Protein AF-A0A498FZ79-F1 (afdb_monomer)

Nearest PDB structures (foldseek):
  5d80-assembly1_G  TM=4.689E-01  e=2.458E+00  Saccharomyces cerevisiae S288C
  5d80-assembly2_g  TM=4.135E-01  e=2.037E+00  Saccharomyces cerevisiae S288C

Radius of gyration: 19.8 Å; Cα contacts (8 Å, |Δi|>4): 56; chains: 1; bounding box: 57×58×36 Å

Solvent-accessible surface area (backbone atoms only — not comparable to full-atom values): 5736 Å² total; per-residue (Å²): 140,84,86,86,85,8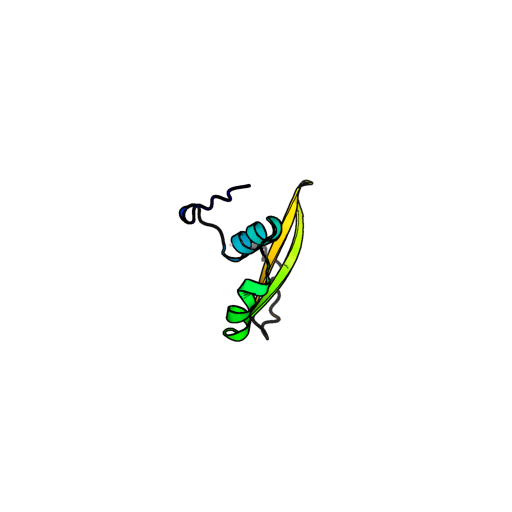5,69,84,84,75,71,74,57,71,40,62,51,50,14,53,42,43,70,74,67,49,72,72,72,80,48,47,71,55,41,76,75,39,74,43,48,76,50,76,49,73,50,72,58,96,90,44,76,43,57,38,41,46,82,41,51,70,92,60,84,75,68,89,64,83,75,82,70,76,80,78,79,81,81,83,80,82,85,134

Secondary structure (DSSP, 8-state):
-------GGG---HHHHHHHHHHTT--GGGGHHHHHHSSEEEEEEEEEETTEEEEEEEEEETT---------------------

Mean predicted aligned error: 10.96 Å

Foldseek 3Di:
DDDDDDDVVVDDDPQVVVQVVVVVPDDPCVCVVVVVVFQWDWDWDWDADPNDIGITIDIGHPPCPVDPPPPPVPPPPPDDDDDD

pLDDT: mean 82.91, std 16.71, range [4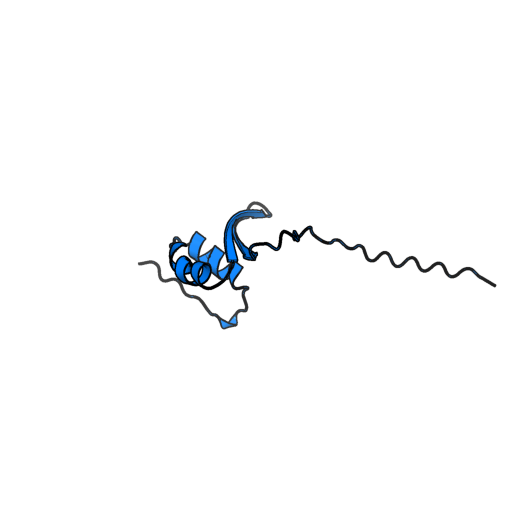8.28, 97.94]

Structure (mmCIF, N/CA/C/O backbone):
data_AF-A0A498FZ79-F1
#
_entry.id   AF-A0A498FZ79-F1
#
loop_
_atom_site.group_PDB
_atom_site.id
_atom_site.type_symbol
_atom_site.label_atom_id
_atom_site.label_alt_id
_atom_site.label_comp_id
_atom_site.label_asym_id
_atom_site.label_entity_id
_atom_site.label_seq_id
_atom_site.pdbx_PDB_ins_code
_atom_site.Cartn_x
_atom_site.Cartn_y
_atom_site.Cartn_z
_atom_site.occupancy
_atom_site.B_iso_or_equiv
_atom_site.auth_seq_id
_atom_site.auth_comp_id
_atom_site.auth_asym_id
_atom_site.auth_atom_id
_atom_site.pdbx_PDB_model_num
ATOM 1 N N . MET A 1 1 ? -21.045 -6.705 6.435 1.00 52.66 1 MET A N 1
ATOM 2 C CA . MET A 1 1 ? -20.303 -6.001 5.365 1.00 52.66 1 MET A CA 1
ATOM 3 C C . MET A 1 1 ? -19.712 -4.728 5.941 1.00 52.66 1 MET A C 1
ATOM 5 O O . MET A 1 1 ? -20.431 -4.020 6.634 1.00 52.66 1 MET A O 1
ATOM 9 N N . ARG A 1 2 ? -18.427 -4.459 5.692 1.00 78.69 2 ARG A N 1
ATOM 10 C CA . ARG A 1 2 ? -17.792 -3.159 5.949 1.00 78.69 2 ARG A CA 1
ATOM 11 C C . ARG A 1 2 ? -17.547 -2.516 4.589 1.00 78.69 2 ARG A C 1
ATOM 13 O O . ARG A 1 2 ? -16.839 -3.094 3.775 1.00 78.69 2 ARG A O 1
ATOM 20 N N . THR A 1 3 ? -18.193 -1.387 4.330 1.00 85.50 3 THR A N 1
ATOM 21 C CA . THR A 1 3 ? -17.996 -0.625 3.094 1.00 85.50 3 THR A CA 1
ATOM 22 C C . THR A 1 3 ? -16.790 0.284 3.279 1.00 85.50 3 THR A C 1
ATOM 24 O O . THR A 1 3 ? -16.786 1.103 4.197 1.00 85.50 3 THR A O 1
ATOM 27 N N . LEU A 1 4 ? -15.779 0.139 2.423 1.00 83.44 4 LEU A N 1
ATOM 28 C CA . LEU A 1 4 ? -14.688 1.102 2.308 1.00 83.44 4 LEU A CA 1
ATOM 29 C C . LEU A 1 4 ? -15.121 2.198 1.328 1.00 83.44 4 LEU A C 1
ATOM 31 O O . LEU A 1 4 ? -15.595 1.895 0.234 1.00 83.44 4 LEU A O 1
ATOM 35 N N . VAL A 1 5 ? -14.964 3.460 1.719 1.00 86.00 5 VAL A N 1
ATOM 36 C CA . VAL A 1 5 ? -15.197 4.612 0.844 1.00 86.00 5 VAL A CA 1
ATOM 37 C C . VAL A 1 5 ? -13.869 5.330 0.672 1.00 86.00 5 VAL A C 1
ATOM 39 O O . VAL A 1 5 ? -13.222 5.672 1.658 1.00 86.00 5 VAL A O 1
ATOM 42 N N . TYR A 1 6 ? -13.471 5.545 -0.577 1.00 82.88 6 TYR A N 1
ATOM 43 C CA . TYR A 1 6 ? -12.259 6.265 -0.940 1.00 82.88 6 TYR A CA 1
ATOM 44 C C . TYR A 1 6 ? -12.628 7.417 -1.880 1.00 82.88 6 TYR A C 1
ATOM 46 O O . TYR A 1 6 ? -13.308 7.200 -2.883 1.00 82.88 6 TYR A O 1
ATOM 54 N N . ASP A 1 7 ? -12.204 8.638 -1.546 1.00 86.88 7 ASP A N 1
ATOM 55 C CA . ASP A 1 7 ? -12.356 9.818 -2.400 1.00 86.88 7 ASP A CA 1
ATOM 56 C C . ASP A 1 7 ? -10.999 10.186 -3.001 1.00 86.88 7 ASP A C 1
ATOM 58 O O . ASP A 1 7 ? -10.145 10.762 -2.334 1.00 86.88 7 ASP A O 1
ATOM 62 N N . GLY A 1 8 ? -10.808 9.885 -4.285 1.00 81.50 8 GLY A N 1
ATOM 63 C CA . GLY A 1 8 ? -9.554 10.168 -4.987 1.00 81.50 8 GLY A CA 1
ATOM 64 C C . GLY A 1 8 ? -9.206 11.655 -5.115 1.00 81.50 8 GLY A C 1
ATOM 65 O O . GLY A 1 8 ? -8.090 11.985 -5.505 1.00 81.50 8 GLY A O 1
ATOM 66 N N . ARG A 1 9 ? -10.126 12.572 -4.783 1.00 87.12 9 ARG A N 1
ATOM 67 C CA . ARG A 1 9 ? -9.885 14.022 -4.858 1.00 87.12 9 ARG A CA 1
ATOM 68 C C . ARG A 1 9 ? -9.136 14.570 -3.652 1.00 87.12 9 ARG A C 1
ATOM 70 O O . ARG A 1 9 ? -8.626 15.682 -3.735 1.00 87.12 9 ARG A O 1
ATOM 77 N N . THR A 1 10 ? -9.061 13.830 -2.544 1.00 78.88 10 THR A N 1
ATOM 78 C CA . THR A 1 10 ? -8.397 14.310 -1.320 1.00 78.88 10 THR A CA 1
ATOM 79 C C . THR A 1 10 ? -6.882 14.432 -1.466 1.00 78.88 10 THR A C 1
ATOM 81 O O . THR A 1 10 ? -6.260 15.041 -0.606 1.00 78.88 10 THR A O 1
ATOM 84 N N . GLY A 1 11 ? -6.298 13.890 -2.544 1.00 81.88 11 GLY A N 1
ATOM 85 C CA . GLY A 1 11 ? -4.867 13.959 -2.825 1.00 81.88 11 GLY A CA 1
ATOM 86 C C . GLY A 1 11 ? -4.060 13.136 -1.824 1.00 81.88 11 GLY A C 1
ATOM 87 O O . GLY A 1 11 ? -3.640 13.636 -0.789 1.00 81.88 11 GLY A O 1
ATOM 88 N N . ALA A 1 12 ? -3.837 11.862 -2.136 1.00 86.69 12 ALA A N 1
ATOM 89 C CA . ALA A 1 12 ? -2.920 10.999 -1.400 1.00 86.69 12 ALA A CA 1
ATOM 90 C C . ALA A 1 12 ? -1.935 10.376 -2.387 1.00 86.69 12 ALA A C 1
ATOM 92 O O . ALA A 1 12 ? -2.302 10.088 -3.529 1.00 86.69 12 ALA A O 1
ATOM 93 N N . ALA A 1 13 ? -0.693 10.182 -1.949 1.00 90.75 13 ALA A N 1
ATOM 94 C CA . ALA A 1 13 ? 0.295 9.482 -2.752 1.00 90.75 13 ALA A CA 1
ATOM 95 C C . ALA A 1 13 ? -0.133 8.014 -2.963 1.00 90.75 13 ALA A C 1
ATOM 97 O O . ALA A 1 13 ? -0.836 7.424 -2.136 1.00 90.75 13 ALA A O 1
ATOM 98 N N . GLY A 1 14 ? 0.226 7.446 -4.119 1.00 91.56 14 GLY A N 1
ATOM 99 C CA . GLY A 1 14 ? -0.232 6.114 -4.537 1.00 91.56 14 GLY A CA 1
ATOM 100 C C . GLY A 1 14 ? 0.179 5.002 -3.571 1.00 91.56 14 GLY A C 1
ATOM 101 O O . GLY A 1 14 ? -0.591 4.083 -3.299 1.00 91.56 14 GLY A O 1
ATOM 102 N N . ASP A 1 15 ? 1.372 5.128 -3.010 1.00 94.94 15 ASP A N 1
ATOM 103 C CA . ASP A 1 15 ? 1.937 4.264 -1.982 1.00 94.94 15 ASP A CA 1
ATOM 104 C 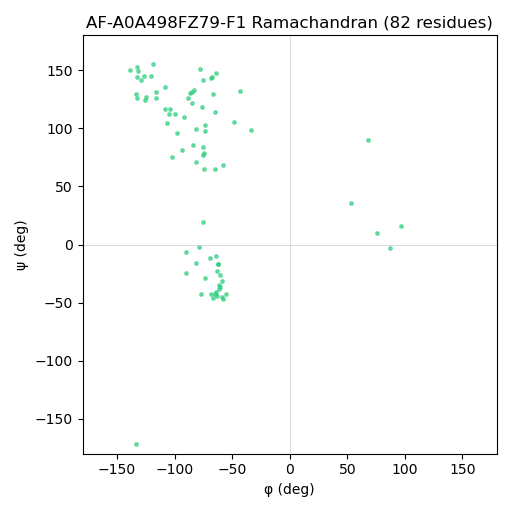C . ASP A 1 15 ? 1.159 4.338 -0.657 1.00 94.94 15 ASP A C 1
ATOM 106 O O . ASP A 1 15 ? 0.813 3.299 -0.096 1.00 94.94 15 ASP A O 1
ATOM 110 N N . MET A 1 16 ? 0.761 5.533 -0.210 1.00 93.50 16 MET A N 1
ATOM 111 C CA . MET A 1 16 ? -0.090 5.722 0.969 1.00 93.50 16 MET A CA 1
ATOM 112 C C . MET A 1 16 ? -1.459 5.061 0.787 1.00 93.50 16 MET A C 1
ATOM 114 O O . MET A 1 16 ? -1.993 4.464 1.723 1.00 93.50 16 MET A O 1
ATOM 118 N N . ILE A 1 17 ? -2.026 5.130 -0.422 1.00 92.94 17 ILE A N 1
ATOM 119 C CA . ILE A 1 17 ? -3.286 4.450 -0.749 1.00 92.94 17 ILE A CA 1
ATOM 120 C C . ILE A 1 17 ? -3.091 2.931 -0.703 1.00 92.94 17 ILE A C 1
ATOM 122 O O . ILE A 1 17 ? -3.895 2.235 -0.084 1.00 92.94 17 ILE A O 1
ATOM 126 N N . CYS A 1 18 ? -2.015 2.413 -1.303 1.00 94.56 18 CYS A N 1
ATOM 127 C CA . CYS A 1 18 ? -1.690 0.987 -1.245 1.00 94.56 18 CYS A CA 1
ATOM 128 C C . CYS A 1 18 ? -1.524 0.513 0.204 1.00 94.56 18 CYS A C 1
ATOM 130 O O . CYS A 1 18 ? -2.134 -0.480 0.594 1.00 94.56 18 CYS A O 1
ATOM 132 N N . ALA A 1 19 ? -0.774 1.254 1.022 1.00 95.88 19 ALA A N 1
ATOM 133 C CA . ALA A 1 19 ? -0.563 0.943 2.429 1.00 95.88 19 ALA A CA 1
ATOM 134 C C . ALA A 1 19 ? -1.882 0.889 3.213 1.00 95.88 19 ALA A C 1
ATOM 136 O O . ALA A 1 19 ? -2.122 -0.065 3.952 1.00 95.88 19 ALA A O 1
ATOM 137 N N . ALA A 1 20 ? -2.773 1.865 3.004 1.00 94.00 20 ALA A N 1
ATOM 138 C CA . ALA A 1 20 ? -4.083 1.900 3.650 1.00 94.00 20 ALA A CA 1
ATOM 139 C C . ALA A 1 20 ? -4.977 0.716 3.242 1.00 94.00 20 ALA A C 1
ATOM 141 O O . ALA A 1 20 ? -5.662 0.137 4.086 1.00 94.00 20 ALA A O 1
ATOM 142 N N . LEU A 1 21 ? -4.965 0.334 1.961 1.00 93.75 21 LEU A N 1
ATOM 143 C CA . LEU A 1 21 ? -5.739 -0.805 1.462 1.00 93.75 21 LEU A CA 1
ATOM 144 C C . LEU A 1 21 ? -5.202 -2.135 1.997 1.00 93.75 21 LEU A C 1
ATOM 146 O O . LEU A 1 21 ? -5.989 -2.974 2.436 1.00 93.75 21 LEU A O 1
ATOM 150 N N . ILE A 1 22 ? -3.881 -2.312 2.023 1.00 95.38 22 ILE A N 1
ATOM 151 C CA . ILE A 1 22 ? -3.235 -3.502 2.592 1.00 95.38 22 ILE A CA 1
ATOM 152 C C . ILE A 1 22 ? -3.537 -3.599 4.093 1.00 95.38 22 ILE A C 1
ATOM 154 O O . ILE A 1 22 ? -3.955 -4.656 4.562 1.00 95.38 22 ILE A O 1
ATOM 158 N N . ALA A 1 23 ? -3.445 -2.490 4.836 1.00 94.69 23 ALA A N 1
ATOM 159 C CA . ALA A 1 23 ? -3.831 -2.436 6.249 1.00 94.69 23 ALA A CA 1
ATOM 160 C C . ALA A 1 23 ? -5.310 -2.808 6.479 1.00 94.69 23 ALA A C 1
ATOM 162 O O . ALA A 1 23 ? -5.661 -3.383 7.509 1.00 94.69 23 ALA A O 1
ATOM 163 N N . ALA A 1 24 ? -6.185 -2.508 5.513 1.00 93.31 24 ALA A N 1
ATOM 164 C CA . ALA A 1 24 ? -7.594 -2.897 5.531 1.00 93.31 24 ALA A CA 1
ATOM 165 C C . ALA A 1 24 ? -7.843 -4.370 5.134 1.00 93.31 24 ALA A C 1
ATOM 167 O O . ALA A 1 24 ? -8.990 -4.821 5.181 1.00 93.31 24 ALA A O 1
ATOM 168 N N . GLY A 1 25 ? -6.796 -5.122 4.776 1.00 93.56 25 GLY A N 1
ATOM 169 C CA . GLY A 1 25 ? -6.852 -6.539 4.412 1.00 93.56 25 GLY A CA 1
ATOM 170 C C . GLY A 1 25 ? -6.910 -6.816 2.909 1.00 93.56 25 GLY A C 1
ATOM 171 O O . GLY A 1 25 ? -7.290 -7.921 2.523 1.00 93.56 25 GLY A O 1
ATOM 172 N N . ALA A 1 26 ? -6.581 -5.840 2.056 1.00 93.44 26 ALA A N 1
ATOM 173 C CA . ALA A 1 26 ? -6.424 -6.091 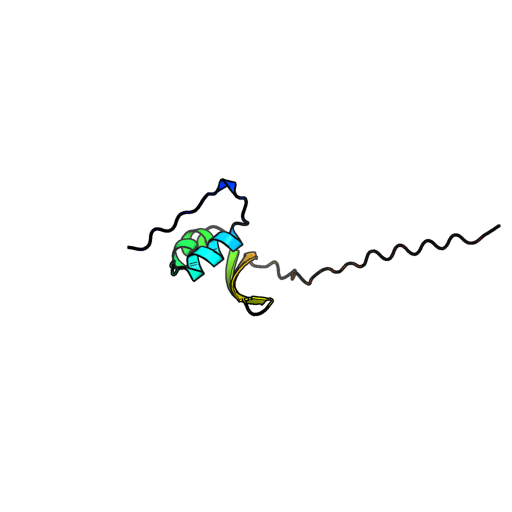0.626 1.00 93.44 26 ALA A CA 1
ATOM 174 C C . ALA A 1 26 ? -5.206 -6.989 0.355 1.00 93.44 26 ALA A C 1
ATOM 176 O O . ALA A 1 26 ? -4.176 -6.867 1.017 1.00 93.44 26 ALA A O 1
ATOM 177 N N . ASP A 1 27 ? -5.327 -7.867 -0.640 1.00 94.88 27 ASP A N 1
ATOM 178 C CA . ASP A 1 27 ? -4.247 -8.753 -1.076 1.00 94.88 27 ASP A CA 1
ATOM 179 C C . ASP A 1 27 ? -3.211 -7.977 -1.915 1.00 94.88 27 ASP A C 1
ATOM 181 O O . ASP A 1 27 ? -3.576 -7.461 -2.974 1.00 94.88 27 ASP A O 1
ATOM 185 N N . PRO A 1 28 ? -1.933 -7.885 -1.497 1.00 93.75 28 PRO A N 1
ATOM 186 C CA . PRO A 1 28 ? -0.890 -7.213 -2.272 1.00 93.75 28 PRO A CA 1
ATOM 187 C C . PRO A 1 28 ? -0.598 -7.859 -3.634 1.00 93.75 28 PRO A C 1
ATOM 189 O O . PRO A 1 28 ? -0.092 -7.167 -4.518 1.00 93.75 28 PRO A O 1
ATOM 192 N N . ALA A 1 29 ? -0.919 -9.146 -3.825 1.00 94.62 29 ALA A N 1
ATOM 193 C CA . ALA A 1 29 ? -0.647 -9.879 -5.068 1.00 94.62 29 ALA A CA 1
ATOM 194 C C . ALA A 1 29 ? -1.392 -9.299 -6.285 1.00 94.62 29 ALA A C 1
ATOM 196 O O . ALA A 1 29 ? -1.013 -9.518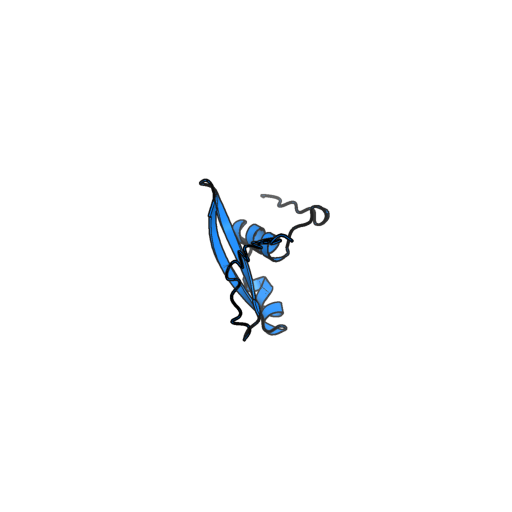 -7.433 1.00 94.62 29 ALA A O 1
ATOM 197 N N . VAL A 1 30 ? -2.423 -8.474 -6.067 1.00 94.56 30 VAL A N 1
ATOM 198 C CA . VAL A 1 30 ? -3.104 -7.747 -7.155 1.00 94.56 30 VAL A CA 1
ATOM 199 C C . VAL A 1 30 ? -2.184 -6.773 -7.902 1.00 94.56 30 VAL A C 1
ATOM 201 O O . VAL A 1 30 ? -2.529 -6.330 -8.996 1.00 94.56 30 VAL A O 1
ATOM 204 N N . LEU A 1 31 ? -1.028 -6.429 -7.324 1.00 94.06 31 LEU A N 1
ATOM 205 C CA . LEU A 1 31 ? -0.013 -5.574 -7.941 1.00 94.06 31 LEU A CA 1
ATOM 206 C C . LEU A 1 31 ? 1.025 -6.359 -8.756 1.00 94.06 31 LEU A C 1
ATOM 208 O O . LEU A 1 31 ? 1.836 -5.730 -9.436 1.00 94.06 31 LEU A O 1
ATOM 212 N N . ASP A 1 32 ? 1.002 -7.694 -8.737 1.00 94.19 32 ASP A N 1
ATOM 213 C CA . ASP A 1 32 ? 1.973 -8.530 -9.456 1.00 94.19 32 ASP A CA 1
ATOM 214 C C . ASP A 1 32 ? 2.039 -8.215 -10.961 1.00 94.19 32 ASP A C 1
ATOM 216 O O . ASP A 1 32 ? 3.143 -8.000 -11.455 1.00 94.19 32 ASP A O 1
ATOM 220 N N . PRO A 1 33 ? 0.921 -8.009 -11.691 1.00 96.50 33 PRO A N 1
ATOM 221 C CA . PRO A 1 33 ? 0.994 -7.632 -13.106 1.00 96.50 33 PRO A CA 1
ATOM 222 C C . PRO A 1 33 ? 1.722 -6.304 -13.362 1.00 96.50 33 PRO A C 1
ATOM 224 O O . PRO A 1 33 ? 2.259 -6.090 -14.446 1.00 96.50 33 PRO A O 1
ATOM 227 N N . VAL A 1 34 ? 1.726 -5.390 -12.383 1.00 94.00 34 VAL A N 1
ATOM 228 C CA . VAL A 1 34 ? 2.455 -4.118 -12.477 1.00 94.00 34 VAL A CA 1
ATOM 229 C C . VAL A 1 34 ? 3.945 -4.344 -12.235 1.00 94.00 34 VAL A C 1
ATOM 231 O O . VAL A 1 34 ? 4.754 -3.800 -12.982 1.00 94.00 34 VAL A O 1
ATOM 234 N N . ARG A 1 35 ? 4.300 -5.175 -11.246 1.00 92.00 35 ARG A N 1
ATOM 235 C CA . ARG A 1 35 ? 5.689 -5.604 -10.990 1.00 92.00 35 ARG A CA 1
ATOM 236 C C . ARG A 1 35 ? 6.281 -6.372 -12.172 1.00 92.00 35 ARG A C 1
ATOM 238 O O . ARG A 1 35 ? 7.459 -6.242 -12.460 1.00 92.00 35 ARG A O 1
ATOM 245 N N . ASP A 1 36 ? 5.468 -7.151 -12.877 1.00 92.81 36 ASP A N 1
ATOM 246 C CA . ASP A 1 36 ? 5.917 -7.900 -14.053 1.00 92.81 36 ASP A CA 1
ATOM 247 C C . ASP A 1 36 ? 6.146 -6.985 -15.268 1.00 92.81 36 ASP A C 1
ATOM 249 O O . ASP A 1 36 ? 6.970 -7.277 -16.135 1.00 92.81 36 ASP A O 1
ATOM 253 N N . ALA A 1 37 ? 5.407 -5.874 -15.349 1.00 96.75 37 ALA A N 1
ATOM 254 C CA . ALA A 1 37 ? 5.480 -4.927 -16.459 1.00 96.75 37 ALA A CA 1
ATOM 255 C C . ALA A 1 37 ? 6.509 -3.803 -16.248 1.00 96.75 37 ALA A C 1
ATOM 257 O O . ALA A 1 37 ? 6.972 -3.210 -17.225 1.00 96.75 37 ALA A O 1
ATOM 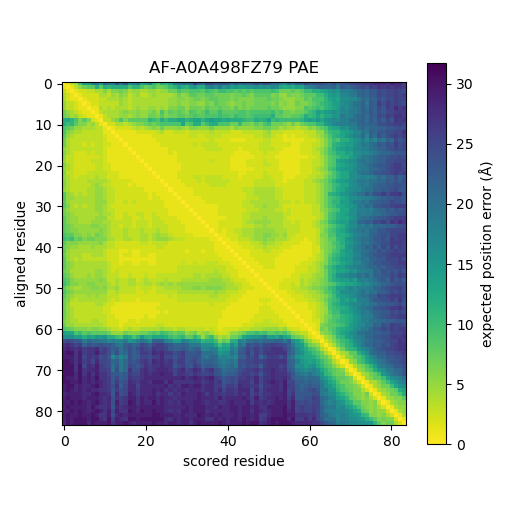258 N N . LEU A 1 38 ? 6.845 -3.481 -14.998 1.00 94.50 38 LEU A N 1
ATOM 259 C CA . LEU A 1 38 ? 7.754 -2.401 -14.619 1.00 94.50 38 LEU A CA 1
ATOM 260 C C . LEU A 1 38 ? 8.824 -2.938 -13.663 1.00 94.50 38 LEU A C 1
ATOM 262 O O . LEU A 1 38 ? 8.474 -3.707 -12.778 1.00 94.50 38 LEU A O 1
ATOM 266 N N . PRO A 1 39 ? 10.092 -2.498 -13.762 1.00 92.31 39 PRO A N 1
ATOM 267 C CA . PRO A 1 39 ? 11.167 -2.933 -12.867 1.00 92.31 39 PRO A CA 1
ATOM 268 C C . PRO A 1 39 ? 11.021 -2.275 -11.486 1.00 92.31 39 PRO A C 1
ATOM 270 O O . PRO A 1 39 ? 11.809 -1.408 -11.109 1.00 92.31 39 PRO A O 1
ATOM 273 N N . VAL A 1 40 ? 9.947 -2.604 -10.771 1.00 94.19 40 VAL A N 1
ATOM 274 C CA . VAL A 1 40 ? 9.611 -2.049 -9.463 1.00 94.19 40 VAL A CA 1
ATOM 275 C C . VAL A 1 40 ? 9.232 -3.148 -8.483 1.00 94.19 40 VAL A C 1
ATOM 277 O O . VAL A 1 40 ? 8.529 -4.106 -8.809 1.00 94.19 40 VAL A O 1
ATOM 280 N N . ARG A 1 41 ? 9.609 -2.945 -7.225 1.00 93.75 41 ARG 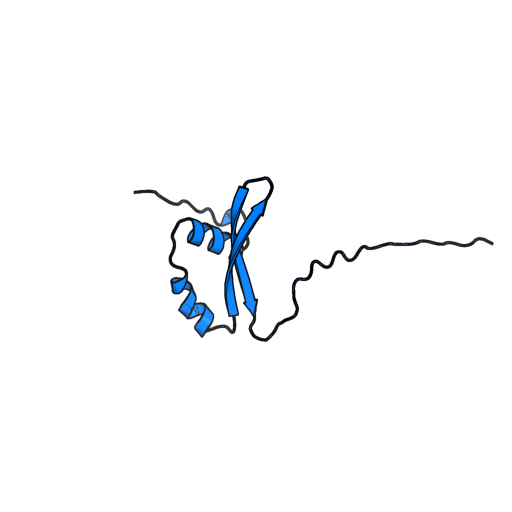A N 1
ATOM 281 C CA . ARG A 1 41 ? 9.191 -3.755 -6.082 1.00 93.75 41 ARG A CA 1
ATOM 282 C C . ARG A 1 41 ? 8.466 -2.884 -5.068 1.00 93.75 41 ARG A C 1
ATOM 284 O O . ARG A 1 41 ? 8.838 -1.736 -4.844 1.00 93.75 41 ARG A O 1
ATOM 291 N N . TYR A 1 42 ? 7.457 -3.450 -4.413 1.00 94.75 42 TYR A N 1
ATOM 292 C CA . TYR A 1 42 ? 6.764 -2.771 -3.320 1.00 94.75 42 TYR A CA 1
ATOM 293 C C . TYR A 1 42 ? 7.230 -3.370 -1.997 1.00 94.75 42 TYR A C 1
ATOM 295 O O . TYR A 1 42 ? 7.019 -4.564 -1.754 1.00 94.75 42 TYR A O 1
ATOM 303 N N . ALA A 1 43 ? 7.866 -2.559 -1.157 1.00 95.00 43 ALA A N 1
ATOM 304 C CA . ALA A 1 43 ? 8.262 -2.943 0.190 1.00 95.00 43 ALA A CA 1
ATOM 305 C C . ALA A 1 43 ? 7.144 -2.561 1.162 1.00 95.00 43 ALA A C 1
ATOM 307 O O . ALA A 1 43 ? 6.891 -1.383 1.387 1.00 95.00 43 ALA A O 1
ATOM 308 N N . VAL A 1 44 ? 6.450 -3.559 1.710 1.00 95.94 44 VAL A N 1
ATOM 309 C CA . VAL A 1 44 ? 5.424 -3.344 2.738 1.00 95.94 44 VAL A CA 1
ATOM 310 C C . VAL A 1 44 ? 6.104 -3.360 4.101 1.00 95.94 44 VAL A C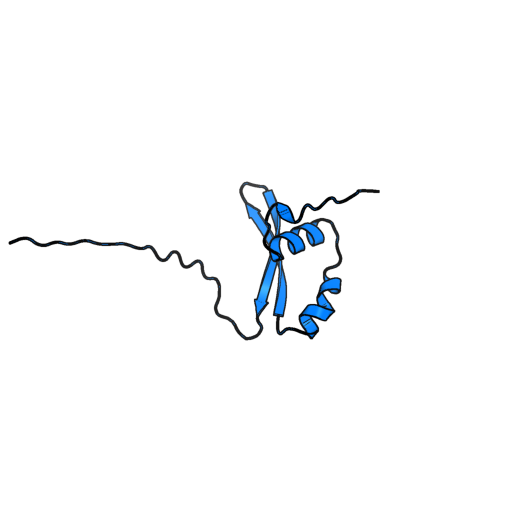 1
ATOM 312 O O . VAL A 1 44 ? 6.800 -4.321 4.430 1.00 95.94 44 VAL A O 1
ATOM 315 N N . GLY A 1 45 ? 5.895 -2.310 4.885 1.00 96.50 45 GLY A N 1
ATOM 316 C CA . GLY A 1 45 ? 6.476 -2.151 6.210 1.00 96.50 45 GLY A CA 1
ATOM 317 C C . GLY A 1 45 ? 5.459 -1.692 7.245 1.00 96.50 45 GLY A C 1
ATOM 318 O O . GLY A 1 45 ? 4.253 -1.613 6.996 1.00 96.50 45 GLY A O 1
ATOM 319 N N . GLU A 1 46 ? 5.972 -1.373 8.426 1.00 97.00 46 GLU A N 1
ATOM 320 C CA . GLU A 1 46 ? 5.223 -0.730 9.496 1.00 97.00 46 GLU A CA 1
ATOM 321 C C . GLU A 1 46 ? 6.025 0.451 10.044 1.00 97.00 46 GLU A C 1
ATOM 323 O O . GLU A 1 46 ? 7.256 0.435 10.075 1.00 97.00 46 GLU A O 1
ATOM 328 N N . THR A 1 47 ? 5.318 1.470 10.515 1.00 96.50 47 THR A N 1
ATOM 329 C CA . THR A 1 47 ? 5.885 2.601 11.247 1.00 96.50 47 THR A CA 1
ATOM 330 C C . THR A 1 47 ? 5.048 2.874 12.490 1.00 96.50 47 THR A C 1
ATOM 332 O O . THR A 1 47 ? 3.847 2.594 12.511 1.00 96.50 47 THR A O 1
ATOM 335 N N . GLU A 1 48 ? 5.662 3.434 13.527 1.00 97.50 48 GLU A N 1
ATOM 336 C CA . GLU A 1 48 ? 4.957 3.955 14.693 1.00 97.50 48 GLU A CA 1
ATOM 337 C C . GLU A 1 48 ? 5.371 5.405 14.929 1.00 97.50 48 GLU A C 1
ATOM 339 O O . GLU A 1 48 ? 6.551 5.716 15.086 1.00 97.50 48 GLU A O 1
ATOM 344 N N . LYS A 1 49 ? 4.389 6.307 14.968 1.00 95.88 49 LYS A N 1
ATOM 345 C CA . LYS A 1 49 ? 4.616 7.726 15.246 1.00 95.88 49 LYS A CA 1
ATOM 346 C C . LYS A 1 49 ? 3.616 8.201 16.282 1.00 95.88 49 LYS A C 1
ATOM 348 O O . LYS A 1 49 ? 2.413 8.038 16.103 1.00 95.88 49 LYS A O 1
ATOM 353 N N . ASN A 1 50 ? 4.108 8.796 17.368 1.00 97.00 50 ASN A N 1
ATOM 354 C CA . ASN A 1 50 ? 3.277 9.270 18.482 1.00 97.00 50 ASN A CA 1
ATOM 355 C C . ASN A 1 50 ? 2.343 8.178 19.055 1.00 97.00 50 ASN A C 1
ATOM 357 O O . ASN A 1 50 ? 1.203 8.466 19.413 1.00 97.00 50 ASN A O 1
ATOM 361 N N . GLY A 1 51 ? 2.805 6.922 19.100 1.00 97.19 51 GLY A N 1
ATOM 362 C CA . GLY A 1 51 ? 2.014 5.777 19.569 1.00 97.19 51 GLY A CA 1
ATOM 363 C C . GLY A 1 51 ? 0.959 5.269 18.579 1.00 97.19 51 GLY A C 1
ATOM 364 O O . GLY A 1 51 ? 0.115 4.454 18.947 1.00 97.19 51 GLY A O 1
ATOM 365 N N . ILE A 1 52 ? 0.971 5.747 17.330 1.00 96.19 52 ILE A N 1
ATOM 366 C CA . ILE A 1 52 ? 0.075 5.286 16.266 1.00 96.19 52 ILE A CA 1
ATOM 367 C C . ILE A 1 52 ? 0.873 4.401 15.314 1.00 96.19 52 ILE A C 1
ATOM 369 O O . ILE A 1 52 ? 1.747 4.895 14.599 1.00 96.19 52 ILE A O 1
ATOM 373 N N . ARG A 1 53 ? 0.546 3.105 15.292 1.00 96.69 53 ARG A N 1
ATOM 374 C CA . ARG A 1 53 ? 1.102 2.143 14.337 1.00 96.69 53 ARG A CA 1
ATOM 375 C C . ARG A 1 53 ? 0.344 2.201 13.012 1.00 96.69 53 ARG A C 1
ATOM 377 O O . ARG A 1 53 ? -0.887 2.169 13.005 1.00 96.69 53 ARG A O 1
ATOM 384 N N . ALA A 1 54 ? 1.076 2.244 11.906 1.00 95.94 54 ALA A N 1
ATOM 385 C CA . ALA A 1 54 ? 0.537 2.263 10.552 1.00 95.94 54 ALA A CA 1
ATOM 386 C C . ALA A 1 54 ? 1.353 1.359 9.621 1.00 95.94 54 ALA A C 1
ATOM 388 O O . ALA A 1 54 ? 2.557 1.193 9.805 1.00 95.94 54 ALA A O 1
ATOM 389 N N . THR A 1 55 ? 0.696 0.806 8.604 1.00 97.94 55 THR A N 1
ATOM 390 C CA . THR A 1 55 ? 1.364 0.139 7.481 1.00 97.94 55 THR A CA 1
ATOM 391 C C . THR A 1 55 ? 1.976 1.189 6.560 1.00 97.94 55 THR A C 1
ATOM 393 O O . THR A 1 55 ? 1.364 2.232 6.320 1.00 97.94 55 THR A O 1
ATOM 396 N N . THR A 1 56 ? 3.158 0.905 6.025 1.00 97.44 56 THR A N 1
ATOM 397 C CA . THR A 1 56 ? 3.818 1.701 4.985 1.00 97.44 56 THR A CA 1
ATOM 398 C C . THR A 1 56 ? 4.007 0.858 3.733 1.00 97.44 56 THR A C 1
ATOM 400 O O . THR A 1 56 ? 4.038 -0.373 3.789 1.00 97.44 56 THR A O 1
ATOM 403 N N . VAL A 1 57 ? 4.111 1.526 2.591 1.00 97.81 57 VAL A N 1
ATOM 404 C CA . VAL A 1 57 ? 4.524 0.917 1.330 1.00 97.81 57 VAL A CA 1
ATOM 405 C C . VAL A 1 57 ? 5.549 1.845 0.711 1.00 97.81 57 VAL A C 1
ATOM 407 O O . VAL A 1 57 ? 5.263 3.025 0.569 1.00 97.81 57 VAL A O 1
ATOM 410 N N . ASP A 1 58 ? 6.692 1.304 0.312 1.00 95.94 58 ASP A N 1
ATOM 411 C CA . ASP A 1 58 ? 7.657 2.000 -0.535 1.00 95.94 58 ASP A CA 1
ATOM 412 C C . ASP A 1 58 ? 7.636 1.370 -1.929 1.00 95.94 58 ASP A C 1
ATOM 414 O O . ASP A 1 58 ? 7.634 0.142 -2.060 1.00 95.94 58 ASP A O 1
ATOM 418 N N . VAL A 1 59 ? 7.626 2.199 -2.974 1.00 94.81 59 VAL A N 1
ATOM 419 C CA . VAL A 1 59 ? 7.765 1.751 -4.368 1.00 94.81 59 VAL A CA 1
ATOM 420 C C . VAL A 1 59 ? 9.204 1.984 -4.797 1.00 94.81 59 VAL A C 1
ATOM 422 O O . VAL A 1 59 ? 9.646 3.123 -4.905 1.00 94.81 59 VAL A O 1
ATOM 425 N N . LEU A 1 60 ? 9.938 0.902 -5.020 1.00 93.75 60 LEU A N 1
ATOM 426 C CA . LEU A 1 60 ? 11.379 0.934 -5.235 1.00 93.75 60 LEU A CA 1
ATOM 427 C C . LEU A 1 60 ? 11.670 0.451 -6.649 1.00 93.75 60 LEU A C 1
ATOM 429 O O . LEU A 1 60 ? 11.132 -0.573 -7.064 1.00 93.75 60 LEU A O 1
ATOM 433 N N . VAL A 1 61 ? 12.493 1.191 -7.386 1.00 92.50 61 VAL A N 1
ATOM 434 C CA . VAL A 1 61 ? 12.908 0.822 -8.743 1.00 92.50 61 VAL A CA 1
ATOM 435 C C . VAL A 1 61 ? 14.107 -0.116 -8.648 1.00 92.50 61 VAL A C 1
ATOM 437 O O . VAL A 1 61 ? 15.062 0.151 -7.918 1.00 92.50 61 VAL A O 1
ATOM 440 N N . ASP A 1 62 ? 14.066 -1.230 -9.370 1.00 85.06 62 ASP A N 1
ATOM 441 C CA . ASP A 1 62 ? 15.154 -2.200 -9.356 1.00 85.06 62 ASP A CA 1
ATOM 442 C C . ASP A 1 62 ? 16.421 -1.600 -9.986 1.00 85.06 62 ASP A C 1
ATOM 444 O O . ASP A 1 62 ? 16.397 -1.054 -11.089 1.00 85.06 62 ASP A O 1
ATOM 448 N N . GLY A 1 63 ? 17.546 -1.716 -9.275 1.00 74.81 63 GLY A N 1
ATOM 449 C CA . GLY A 1 63 ? 18.839 -1.167 -9.695 1.00 74.81 63 GLY A CA 1
ATOM 450 C C . GLY A 1 63 ? 19.094 0.287 -9.283 1.00 74.81 63 GLY A C 1
ATOM 451 O O . GLY A 1 63 ? 20.201 0.773 -9.511 1.00 74.81 63 GLY A O 1
ATOM 452 N N . ASP A 1 64 ? 18.128 0.953 -8.643 1.00 65.75 64 ASP A N 1
ATOM 453 C CA . ASP A 1 64 ? 18.299 2.278 -8.042 1.00 65.75 64 ASP A CA 1
ATOM 454 C C . ASP A 1 64 ? 18.457 2.146 -6.516 1.00 65.75 64 ASP A C 1
ATOM 456 O O . ASP A 1 64 ? 17.543 2.396 -5.735 1.00 65.75 64 ASP A O 1
ATOM 460 N N . ASP A 1 65 ? 19.644 1.709 -6.078 1.00 56.59 65 ASP A N 1
ATOM 461 C CA . ASP A 1 65 ? 20.063 1.682 -4.660 1.00 56.59 65 ASP A CA 1
ATOM 462 C C . ASP A 1 65 ? 20.419 3.095 -4.135 1.00 56.59 65 ASP A C 1
ATOM 464 O O . ASP A 1 65 ? 21.127 3.258 -3.136 1.00 56.59 65 ASP A O 1
ATOM 468 N N . ALA A 1 66 ? 19.949 4.153 -4.803 1.00 56.94 66 ALA A N 1
ATOM 469 C CA . ALA A 1 66 ? 20.058 5.520 -4.320 1.00 56.94 66 ALA A CA 1
ATOM 470 C C . ALA A 1 66 ? 19.041 5.726 -3.191 1.00 56.94 66 ALA A C 1
ATOM 472 O O . ALA A 1 66 ? 17.957 6.274 -3.374 1.00 56.94 66 ALA A O 1
ATOM 473 N N . GLY A 1 67 ? 19.403 5.230 -2.007 1.00 51.25 67 GLY A N 1
ATOM 474 C CA . GLY A 1 67 ? 18.629 5.375 -0.788 1.00 51.25 67 GLY A CA 1
ATOM 475 C C . GLY A 1 67 ? 18.082 6.790 -0.626 1.00 51.25 67 GLY A C 1
ATOM 476 O O . GLY A 1 67 ? 18.819 7.776 -0.702 1.00 51.25 67 GLY A O 1
ATOM 477 N N . HIS A 1 68 ? 16.792 6.872 -0.307 1.00 53.22 68 HIS A N 1
ATOM 478 C CA . HIS A 1 68 ? 16.223 7.999 0.418 1.00 53.22 68 HIS A CA 1
ATOM 479 C C . HIS A 1 68 ? 16.834 8.036 1.830 1.00 53.22 68 HIS A C 1
ATOM 481 O O . HIS A 1 68 ? 16.167 7.818 2.833 1.00 53.22 68 HIS A O 1
ATOM 487 N N . ALA A 1 69 ? 18.144 8.270 1.913 1.00 50.03 69 ALA A N 1
ATOM 488 C CA . ALA A 1 69 ? 18.721 8.893 3.080 1.00 50.03 69 ALA A CA 1
ATOM 489 C C . ALA A 1 69 ? 18.132 10.299 3.103 1.00 50.03 69 ALA A C 1
ATOM 491 O O . ALA A 1 69 ? 18.364 11.073 2.167 1.00 50.03 69 ALA A O 1
ATOM 492 N N . ASP A 1 70 ? 17.329 10.567 4.133 1.00 52.22 70 ASP A N 1
ATOM 493 C CA . ASP A 1 70 ? 16.930 11.898 4.571 1.00 52.22 70 ASP A CA 1
ATOM 494 C C . ASP A 1 70 ? 18.092 12.856 4.325 1.00 52.22 70 ASP A C 1
ATOM 496 O O . ASP A 1 70 ? 19.091 12.899 5.045 1.00 52.22 70 ASP A O 1
ATOM 500 N N . SER A 1 71 ? 18.000 13.575 3.213 1.00 51.44 71 SER A N 1
ATOM 501 C CA . SER A 1 71 ? 18.900 14.661 2.914 1.00 51.44 71 SER A CA 1
ATOM 502 C C . SER A 1 71 ? 18.348 15.843 3.685 1.00 51.44 71 SER A C 1
ATOM 504 O O . SER A 1 71 ? 17.836 16.786 3.084 1.00 51.44 71 SER A O 1
ATOM 506 N N . ASP A 1 72 ? 18.491 15.784 5.013 1.00 51.06 72 ASP A N 1
ATOM 507 C CA . ASP A 1 72 ? 18.671 16.952 5.870 1.00 51.06 72 ASP A CA 1
ATOM 508 C C . ASP A 1 72 ? 19.931 17.681 5.372 1.00 51.06 72 ASP A C 1
AT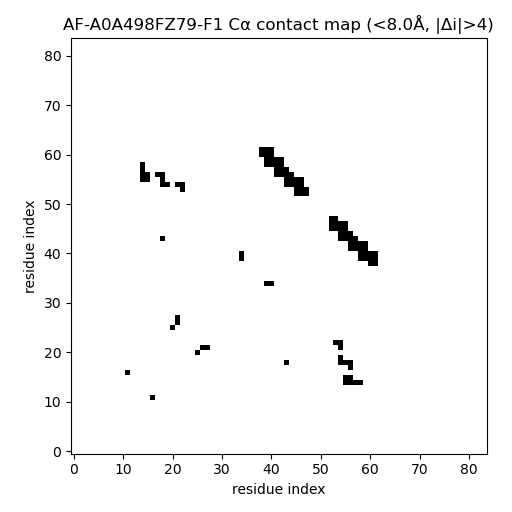OM 510 O O . ASP A 1 72 ? 20.998 17.701 5.986 1.00 51.06 72 ASP A O 1
ATOM 514 N N . ARG A 1 73 ? 19.841 18.258 4.171 1.00 58.84 73 ARG A N 1
ATOM 515 C CA . ARG A 1 73 ? 20.772 19.261 3.687 1.00 58.84 73 ARG A CA 1
ATOM 516 C C . ARG A 1 73 ? 20.391 20.520 4.436 1.00 58.84 73 ARG A C 1
ATOM 518 O O . ARG A 1 73 ? 19.607 21.332 3.950 1.00 58.84 73 ARG A O 1
ATOM 525 N N . GLY A 1 74 ? 20.930 20.633 5.647 1.00 48.28 74 GLY A N 1
ATOM 526 C CA . GLY A 1 74 ? 21.046 21.897 6.348 1.00 48.28 74 GLY A CA 1
ATOM 527 C C . GLY A 1 74 ? 21.647 22.915 5.387 1.00 48.28 74 GLY A C 1
ATOM 528 O O . GLY A 1 74 ? 22.827 22.853 5.047 1.00 48.28 74 GLY A O 1
ATOM 529 N N . HIS A 1 75 ? 20.804 23.812 4.892 1.00 57.78 75 HIS A N 1
ATOM 530 C CA . HIS A 1 75 ? 21.241 25.013 4.207 1.00 57.78 75 HIS A CA 1
ATOM 531 C C . HIS A 1 75 ? 21.743 25.993 5.274 1.00 57.78 75 HIS A C 1
ATOM 533 O O . HIS A 1 75 ? 21.038 26.932 5.636 1.00 57.78 75 HIS A O 1
ATOM 539 N N . ASP A 1 76 ? 22.949 25.759 5.797 1.00 55.72 76 ASP A N 1
ATOM 540 C CA . ASP A 1 76 ? 23.689 26.787 6.530 1.00 55.72 76 ASP A CA 1
ATOM 541 C C . ASP A 1 76 ? 24.212 27.804 5.510 1.00 55.72 76 ASP A C 1
ATOM 543 O O . ASP A 1 76 ? 25.214 27.598 4.824 1.00 55.72 76 ASP A O 1
ATOM 547 N N . HIS A 1 77 ? 23.480 28.907 5.369 1.00 62.19 77 HIS A N 1
ATOM 548 C CA . HIS A 1 77 ? 23.973 30.108 4.709 1.00 62.19 77 HIS A CA 1
ATOM 549 C C . HIS A 1 77 ? 24.771 30.934 5.725 1.00 62.19 77 HIS A C 1
ATOM 551 O O . HIS A 1 77 ? 24.232 31.842 6.356 1.00 62.19 77 HIS A O 1
ATOM 557 N N . ASP A 1 78 ? 26.058 30.616 5.887 1.00 57.72 78 ASP A N 1
ATOM 558 C CA . ASP A 1 78 ? 27.002 31.504 6.570 1.00 57.72 78 ASP A CA 1
ATOM 559 C C . ASP A 1 78 ? 27.327 32.694 5.654 1.00 57.72 78 ASP A C 1
ATOM 561 O O . ASP A 1 78 ? 28.051 32.576 4.663 1.00 57.72 78 ASP A O 1
ATOM 565 N N . HIS A 1 79 ? 26.729 33.846 5.951 1.00 62.59 79 HIS A N 1
ATOM 566 C CA . HIS A 1 79 ? 27.049 35.117 5.311 1.00 62.59 79 HIS A CA 1
ATOM 567 C C . HIS A 1 79 ? 28.091 35.862 6.151 1.00 62.59 79 HIS A C 1
ATOM 569 O O . HIS A 1 79 ? 27.754 36.777 6.904 1.00 62.59 79 HIS A O 1
ATOM 575 N N . SER A 1 80 ? 29.366 35.509 5.994 1.00 57.84 80 SER A N 1
ATOM 576 C CA . SER A 1 80 ? 30.468 36.359 6.443 1.00 57.84 80 SER A CA 1
ATOM 577 C C . SER A 1 80 ? 30.728 37.454 5.401 1.00 57.84 80 SER A C 1
ATOM 579 O O . SER A 1 80 ? 31.348 37.240 4.361 1.00 57.84 80 SER A O 1
ATOM 581 N N . HIS A 1 81 ? 30.210 38.655 5.665 1.00 66.88 81 HIS A N 1
ATOM 582 C CA . HIS A 1 81 ? 30.664 39.874 4.999 1.00 66.88 81 HIS A CA 1
ATOM 583 C C . HIS A 1 81 ? 31.664 40.575 5.915 1.00 66.88 81 HIS A C 1
ATOM 585 O O . HIS A 1 81 ? 31.277 41.290 6.837 1.00 66.88 81 HIS A O 1
ATOM 591 N N . ASP A 1 82 ? 32.945 40.318 5.658 1.00 59.06 82 ASP A N 1
ATOM 592 C CA . ASP A 1 82 ? 34.055 41.074 6.228 1.00 59.06 82 ASP A CA 1
ATOM 593 C C . ASP A 1 82 ? 34.086 42.500 5.656 1.00 59.06 82 ASP A C 1
ATOM 595 O O . ASP A 1 82 ? 33.757 42.744 4.491 1.00 59.06 82 ASP A O 1
ATOM 599 N N . HIS A 1 83 ? 34.449 43.430 6.532 1.00 58.78 83 HIS A N 1
ATOM 600 C CA . HIS A 1 83 ? 34.425 44.877 6.352 1.00 58.78 83 HIS A CA 1
ATOM 601 C C . HIS A 1 83 ? 35.595 45.418 5.515 1.00 58.78 83 HIS A C 1
ATOM 603 O O . HIS A 1 83 ? 36.720 44.931 5.628 1.00 58.78 83 HIS A O 1
ATOM 609 N N . GLU A 1 84 ? 35.346 46.536 4.826 1.00 50.94 84 GLU A N 1
ATOM 610 C CA . GLU A 1 84 ? 36.301 47.650 4.714 1.00 50.94 84 GLU A CA 1
ATOM 611 C C . GLU A 1 84 ? 35.635 48.933 5.234 1.00 50.94 84 GLU A C 1
ATOM 613 O O . GLU A 1 84 ? 34.432 49.134 4.931 1.00 50.94 84 GLU A O 1
#

Sequence (84 aa):
MRTLVYDGRTGAAGDMICAALIAAGADPAVLDPVRDALPVRYAVGETEKNGIRATTVDVLVDGDDAGHADSDRGHDHDHSHDHE